Protein AF-A0A6C0J5R0-F1 (afdb_monomer_lite)

Radius of gyration: 20.63 Å; chains: 1; bounding box: 54×27×55 Å

Foldseek 3Di:
DDDDDDDDDDDDDPPPPDPPPDDPQQPDPVLLQVLLVVLLVLLLVVQVVPVVNVVVNVVLVDPCVSVLSSVLVVVVCVVVVHGSVCVVVVSVVSSVSSVVVVVVD

Secondary structure (DSSP, 8-state):
----------SSS-----------GGG-HHHHHHHHHHHHHHHHHHHHH-GGGHHHHHHHHSTTHHHHHHHHHHHHHHHHT--GGGGGGGHHHHHHHHHHHHTT-

Sequence (105 aa):
MIKIGKIRNPPGHYFVRKVIKYQNINKDKNLRRITTELFLDEYLFYLKKNKKYTKHYKKIKGNDGYDIIYRLLRLYVKRYKKNWYDLENEIQSVIFFFNNYLKKI

Organism: NCBI:txid1070528

pLDDT: mean 81.67, std 18.38, range [33.56, 96.88]

Structure (mmCIF, N/CA/C/O backbone):
data_AF-A0A6C0J5R0-F1
#
_entry.id   AF-A0A6C0J5R0-F1
#
loop_
_atom_site.group_PDB
_atom_site.id
_atom_site.type_symbol
_atom_site.label_atom_id
_atom_site.label_alt_id
_atom_site.label_comp_id
_atom_site.label_asym_id
_atom_site.label_entity_id
_atom_site.label_seq_id
_atom_site.pdbx_PDB_ins_code
_atom_site.Cartn_x
_atom_site.Cartn_y
_atom_site.Cartn_z
_atom_site.occupancy
_atom_site.B_iso_or_equiv
_atom_site.auth_seq_id
_atom_site.auth_comp_id
_atom_site.auth_asym_id
_atom_site.auth_atom_id
_atom_site.pdbx_PDB_model_num
ATOM 1 N N . MET A 1 1 ? 26.807 -11.778 -5.348 1.00 35.41 1 MET A N 1
ATOM 2 C CA . MET A 1 1 ? 28.164 -12.161 -5.804 1.00 35.41 1 MET A CA 1
ATOM 3 C C . MET A 1 1 ? 28.100 -12.513 -7.284 1.00 35.41 1 MET A C 1
ATOM 5 O O . MET A 1 1 ? 27.285 -13.345 -7.658 1.00 35.41 1 MET A O 1
ATOM 9 N N . ILE A 1 2 ? 28.874 -11.821 -8.121 1.00 38.47 2 ILE A N 1
ATOM 10 C CA . ILE A 1 2 ? 28.882 -11.941 -9.590 1.00 38.47 2 ILE A CA 1
ATOM 11 C C . ILE A 1 2 ? 29.933 -12.989 -9.992 1.00 38.47 2 ILE A C 1
ATOM 13 O O . ILE A 1 2 ? 31.029 -12.972 -9.439 1.00 38.47 2 ILE A O 1
ATOM 17 N N . LYS A 1 3 ? 29.649 -13.855 -10.975 1.00 33.56 3 LYS A N 1
ATOM 18 C CA . LYS A 1 3 ? 30.686 -14.633 -11.679 1.00 33.56 3 LYS A CA 1
ATOM 19 C C . LYS A 1 3 ? 30.810 -14.137 -13.119 1.00 33.56 3 LYS A C 1
ATOM 21 O O . LYS A 1 3 ? 29.855 -14.196 -13.885 1.00 33.56 3 LYS A O 1
ATOM 26 N N . ILE A 1 4 ? 31.996 -13.626 -13.451 1.00 42.62 4 ILE A N 1
ATOM 27 C CA . ILE A 1 4 ? 32.376 -13.101 -14.766 1.00 42.62 4 ILE A CA 1
ATOM 28 C C . ILE A 1 4 ? 33.190 -14.189 -15.475 1.00 42.62 4 ILE A C 1
ATOM 30 O O . ILE A 1 4 ? 34.291 -14.513 -15.037 1.00 42.62 4 ILE A O 1
ATOM 34 N N . GLY A 1 5 ? 32.659 -14.759 -16.556 1.00 39.16 5 GLY A N 1
ATOM 35 C CA . GLY A 1 5 ? 33.413 -15.642 -17.449 1.00 39.16 5 GLY A CA 1
ATOM 36 C C . GLY A 1 5 ? 34.049 -14.840 -18.585 1.00 39.16 5 GLY A C 1
ATOM 37 O O . GLY A 1 5 ? 33.347 -14.114 -19.285 1.00 39.16 5 GLY A O 1
ATOM 38 N N . LYS A 1 6 ? 35.370 -14.953 -18.770 1.00 47.28 6 LYS A N 1
ATOM 39 C CA . LYS A 1 6 ? 36.082 -14.452 -19.960 1.00 47.28 6 LYS A CA 1
ATOM 40 C C . LYS A 1 6 ? 36.046 -15.516 -21.057 1.00 47.28 6 LYS A C 1
ATOM 42 O O . LYS A 1 6 ? 36.423 -16.650 -20.786 1.00 47.28 6 LYS A O 1
ATOM 47 N N . ILE A 1 7 ? 35.706 -15.142 -22.292 1.00 51.47 7 ILE A N 1
ATOM 48 C CA . ILE A 1 7 ? 35.953 -15.963 -23.492 1.00 51.47 7 ILE A CA 1
ATOM 49 C C . ILE A 1 7 ? 36.522 -15.054 -24.599 1.00 51.47 7 ILE A C 1
ATOM 51 O O . ILE A 1 7 ? 36.048 -13.934 -24.785 1.00 51.47 7 ILE A O 1
ATOM 55 N N . ARG A 1 8 ? 37.592 -15.517 -25.266 1.00 45.12 8 ARG A N 1
ATOM 56 C CA . ARG A 1 8 ? 38.307 -14.855 -26.379 1.00 45.12 8 ARG A CA 1
ATOM 57 C C . ARG A 1 8 ? 37.630 -15.150 -27.741 1.00 45.12 8 ARG A C 1
ATOM 59 O O . ARG A 1 8 ? 37.030 -16.203 -27.905 1.00 45.12 8 ARG A O 1
ATOM 66 N N . ASN A 1 9 ? 37.745 -14.197 -28.678 1.00 52.09 9 ASN A N 1
ATOM 67 C CA . ASN A 1 9 ? 36.958 -13.994 -29.921 1.00 52.09 9 ASN A CA 1
ATOM 68 C C . ASN A 1 9 ? 37.408 -14.791 -31.173 1.00 52.09 9 ASN A C 1
ATOM 70 O O . ASN A 1 9 ? 38.561 -15.212 -31.229 1.00 52.09 9 ASN A O 1
ATOM 74 N N . PRO A 1 10 ? 36.610 -14.736 -32.266 1.00 43.28 10 PRO A N 1
ATOM 75 C CA . PRO A 1 10 ? 37.098 -14.526 -33.637 1.00 43.28 10 PRO A CA 1
ATOM 76 C C . PRO A 1 10 ? 36.560 -13.214 -34.282 1.00 43.28 10 PRO A C 1
ATOM 78 O O . PRO A 1 10 ? 35.538 -12.683 -33.833 1.00 43.28 10 PRO A O 1
ATOM 81 N N . PRO A 1 11 ? 37.233 -12.647 -35.310 1.00 54.59 11 PRO A N 1
ATOM 82 C CA . PRO A 1 11 ? 36.879 -11.362 -35.921 1.00 54.59 11 PRO A CA 1
ATOM 83 C C . PRO A 1 11 ? 35.902 -11.540 -37.098 1.00 54.59 11 PRO A C 1
ATOM 85 O O . PRO A 1 11 ? 36.102 -12.412 -37.935 1.00 54.59 11 PRO A O 1
ATOM 88 N N . GLY A 1 12 ? 34.863 -10.700 -37.184 1.00 48.41 12 GLY A N 1
ATOM 89 C CA . GLY A 1 12 ? 34.025 -10.598 -38.395 1.00 48.41 12 GLY A CA 1
ATOM 90 C C . GLY A 1 12 ? 32.507 -10.627 -38.202 1.00 48.41 12 GLY A C 1
ATOM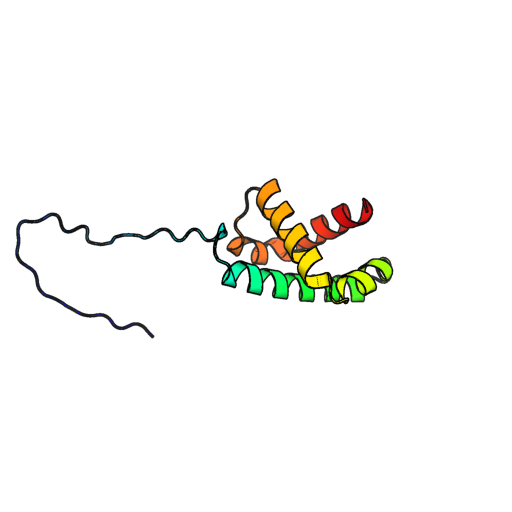 91 O O . GLY A 1 12 ? 31.782 -10.391 -39.159 1.00 48.41 12 GLY A O 1
ATOM 92 N N . HIS A 1 13 ? 31.995 -10.844 -36.990 1.00 51.34 13 HIS A N 1
ATOM 93 C CA . HIS A 1 13 ? 30.556 -10.782 -36.724 1.00 51.34 13 HIS A CA 1
ATOM 94 C C . HIS A 1 13 ? 30.233 -9.604 -35.804 1.00 51.34 13 HIS A C 1
ATOM 96 O O . HIS A 1 13 ? 30.878 -9.415 -34.770 1.00 51.34 13 HIS A O 1
ATOM 102 N N . TYR A 1 14 ? 29.215 -8.812 -36.152 1.00 51.22 14 TYR A N 1
ATOM 103 C CA . TYR A 1 14 ? 28.578 -7.896 -35.208 1.00 51.22 14 TYR A CA 1
ATOM 104 C C . TYR A 1 14 ? 27.924 -8.739 -34.107 1.00 51.22 14 TYR A C 1
ATOM 106 O O . TYR A 1 14 ? 26.761 -9.124 -34.192 1.00 51.22 14 TYR A O 1
ATOM 114 N N . PHE A 1 15 ? 28.687 -9.081 -33.071 1.00 52.31 15 PHE A N 1
ATOM 115 C CA . PHE A 1 15 ? 28.134 -9.687 -31.872 1.00 52.31 15 PHE A CA 1
ATOM 116 C C . PHE A 1 15 ? 27.254 -8.636 -31.201 1.00 52.31 15 PHE A C 1
ATOM 118 O O . PHE A 1 15 ? 27.737 -7.553 -30.856 1.00 52.31 15 PHE A O 1
ATOM 125 N N . VAL A 1 16 ? 25.974 -8.944 -30.986 1.00 52.59 16 VAL A N 1
ATOM 126 C CA . VAL A 1 16 ? 25.125 -8.180 -30.065 1.00 52.59 16 VAL A CA 1
ATOM 127 C C . VAL A 1 16 ? 25.785 -8.283 -28.686 1.00 52.59 16 VAL A C 1
ATOM 129 O O . VAL A 1 16 ? 25.566 -9.234 -27.943 1.00 52.59 16 VAL A O 1
ATOM 132 N N . ARG A 1 17 ? 26.669 -7.330 -28.362 1.00 56.78 17 ARG A N 1
ATOM 133 C CA . ARG A 1 17 ? 27.551 -7.375 -27.180 1.00 56.78 17 ARG A CA 1
ATOM 134 C C . ARG A 1 17 ? 26.792 -7.327 -25.854 1.00 56.78 17 ARG A C 1
ATOM 136 O O . ARG A 1 17 ? 27.382 -7.588 -24.809 1.00 56.78 17 ARG A O 1
ATOM 143 N N . LYS A 1 18 ? 25.500 -6.990 -25.871 1.00 53.25 18 LYS A N 1
ATOM 144 C CA . LYS A 1 18 ? 24.642 -6.983 -24.688 1.00 53.25 18 LYS A CA 1
ATOM 145 C C . LYS A 1 18 ? 23.179 -6.996 -25.116 1.00 53.25 18 LYS A C 1
ATOM 147 O O . LYS A 1 18 ? 22.672 -5.999 -25.620 1.00 53.25 18 LYS A O 1
ATOM 152 N N . VAL A 1 19 ? 22.481 -8.101 -24.878 1.00 49.94 19 VAL A N 1
ATOM 153 C CA . VAL A 1 19 ? 21.016 -8.078 -24.862 1.00 49.94 19 VAL A CA 1
ATOM 154 C C . VAL A 1 19 ? 20.616 -7.414 -23.548 1.00 49.94 19 VAL A C 1
ATOM 156 O O . VAL A 1 19 ? 20.639 -8.039 -22.489 1.00 49.94 19 VAL A O 1
ATOM 159 N N . ILE A 1 20 ? 20.310 -6.117 -23.591 1.00 55.06 20 ILE A N 1
ATOM 160 C CA . ILE A 1 20 ? 19.694 -5.429 -22.455 1.00 55.06 20 ILE A CA 1
ATOM 161 C C . ILE A 1 20 ? 18.249 -5.919 -22.401 1.00 55.06 20 ILE A C 1
ATOM 163 O O . ILE A 1 20 ? 17.375 -5.431 -23.113 1.00 55.06 20 ILE A O 1
ATOM 167 N N . LYS A 1 21 ? 17.995 -6.948 -21.592 1.00 52.31 21 LYS A N 1
ATOM 168 C CA . LYS A 1 21 ? 16.630 -7.390 -21.327 1.00 52.31 21 LYS A CA 1
ATOM 169 C C . LYS A 1 21 ? 16.009 -6.397 -20.352 1.00 52.31 21 LYS A C 1
ATOM 171 O O . LYS A 1 21 ? 16.275 -6.448 -19.155 1.00 52.31 21 LYS A O 1
ATOM 176 N N . TYR A 1 22 ? 15.201 -5.479 -20.871 1.00 58.50 22 TYR A N 1
ATOM 177 C CA . TYR A 1 22 ? 14.398 -4.590 -20.041 1.00 58.50 22 TYR A CA 1
ATOM 178 C C . TYR A 1 22 ? 13.398 -5.437 -19.246 1.00 58.50 22 TYR A C 1
ATOM 180 O O . TYR A 1 22 ? 12.474 -6.032 -19.808 1.00 58.50 22 TYR A O 1
ATOM 188 N N . GLN A 1 23 ? 13.603 -5.543 -17.934 1.00 65.50 23 GLN A N 1
ATOM 189 C CA . GLN A 1 23 ? 12.638 -6.185 -17.052 1.00 65.50 23 GLN A CA 1
ATOM 190 C C . GLN A 1 23 ? 11.438 -5.255 -16.909 1.00 65.50 23 GLN A C 1
ATOM 192 O O . GLN A 1 23 ? 11.577 -4.079 -16.582 1.00 65.50 23 GLN A O 1
ATOM 197 N N . ASN A 1 24 ? 10.238 -5.777 -17.154 1.00 78.88 24 ASN A N 1
ATOM 198 C CA . ASN A 1 24 ? 9.024 -5.030 -16.870 1.00 78.88 24 ASN A CA 1
ATOM 199 C C . ASN A 1 24 ? 8.819 -5.000 -15.348 1.00 78.88 24 ASN A C 1
ATOM 201 O O . ASN A 1 24 ? 8.159 -5.877 -14.793 1.00 78.88 24 ASN A O 1
ATOM 205 N N . ILE A 1 25 ? 9.403 -3.989 -14.699 1.00 79.44 25 ILE A N 1
ATOM 206 C CA . ILE A 1 25 ? 9.361 -3.746 -13.248 1.00 79.44 25 ILE A CA 1
ATOM 207 C C . ILE A 1 25 ? 7.916 -3.780 -12.740 1.00 79.44 25 ILE A C 1
ATOM 209 O O . ILE A 1 25 ? 7.614 -4.367 -11.705 1.00 79.44 25 ILE A O 1
ATOM 213 N N . ASN A 1 26 ? 6.981 -3.252 -13.531 1.00 80.69 26 ASN A N 1
ATOM 214 C CA . ASN A 1 26 ? 5.576 -3.227 -13.156 1.00 80.69 26 ASN A CA 1
ATOM 215 C C . ASN A 1 26 ? 4.926 -4.603 -13.115 1.00 80.69 26 ASN A C 1
ATOM 217 O O . ASN A 1 26 ? 3.878 -4.709 -12.488 1.00 80.69 26 ASN A O 1
ATOM 221 N N . LYS A 1 27 ? 5.484 -5.638 -13.755 1.00 85.50 27 LYS A N 1
ATOM 222 C CA . LYS A 1 27 ? 4.978 -7.023 -13.729 1.00 85.50 27 LYS A CA 1
ATOM 223 C C . LYS A 1 27 ? 5.666 -7.909 -12.686 1.00 85.50 27 LYS A C 1
ATOM 225 O O . LYS A 1 27 ? 5.252 -9.057 -12.531 1.00 85.50 27 LYS A O 1
ATOM 230 N N . ASP A 1 28 ? 6.661 -7.398 -11.968 1.00 88.94 28 ASP A N 1
ATOM 231 C CA . ASP A 1 28 ? 7.396 -8.168 -10.970 1.00 88.94 28 ASP A CA 1
ATOM 232 C C . ASP A 1 28 ? 6.527 -8.454 -9.732 1.00 88.94 28 ASP A C 1
ATOM 234 O O . ASP A 1 28 ? 6.085 -7.544 -9.029 1.00 88.94 28 ASP A O 1
ATOM 238 N N . LYS A 1 29 ? 6.242 -9.737 -9.479 1.00 91.12 29 LYS A N 1
ATOM 239 C CA . LYS A 1 29 ? 5.407 -10.170 -8.348 1.00 91.12 29 LYS A CA 1
ATOM 240 C C . LYS A 1 29 ? 6.104 -9.975 -7.001 1.00 91.12 29 LYS A C 1
ATOM 242 O O . LYS A 1 29 ? 5.430 -9.633 -6.034 1.00 91.12 29 LYS A O 1
ATOM 247 N N . ASN A 1 30 ? 7.419 -10.173 -6.941 1.00 92.38 30 ASN A N 1
ATOM 248 C CA . ASN A 1 30 ? 8.180 -10.058 -5.701 1.00 92.38 30 ASN A CA 1
ATOM 249 C C . ASN A 1 30 ? 8.296 -8.598 -5.284 1.00 92.38 30 ASN A C 1
ATOM 251 O O . ASN A 1 30 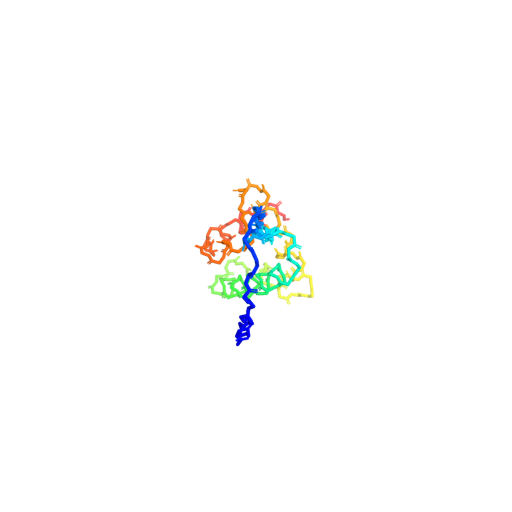? 8.024 -8.284 -4.129 1.00 92.38 30 ASN A O 1
ATOM 255 N N . LEU A 1 31 ? 8.599 -7.711 -6.237 1.00 91.00 31 LEU A N 1
ATOM 256 C CA . LEU A 1 31 ? 8.620 -6.272 -5.985 1.00 91.00 31 LEU A CA 1
ATOM 257 C C . LEU A 1 31 ? 7.267 -5.798 -5.457 1.00 91.00 31 LEU A C 1
ATOM 259 O O . LEU A 1 31 ? 7.196 -5.196 -4.396 1.00 91.00 31 LEU A O 1
ATOM 263 N N . ARG A 1 32 ? 6.177 -6.145 -6.152 1.00 94.00 32 ARG A N 1
ATOM 264 C CA . ARG A 1 32 ? 4.820 -5.799 -5.710 1.00 94.00 32 ARG A CA 1
ATOM 265 C C . ARG A 1 32 ? 4.536 -6.277 -4.292 1.00 94.00 32 ARG A C 1
ATOM 267 O O . ARG A 1 32 ? 3.925 -5.534 -3.530 1.00 94.00 32 ARG A O 1
ATOM 274 N N . ARG A 1 33 ? 4.959 -7.498 -3.949 1.00 95.00 33 ARG A N 1
ATOM 275 C CA . ARG A 1 33 ? 4.757 -8.058 -2.612 1.00 95.00 33 ARG A CA 1
ATOM 276 C C . ARG A 1 33 ? 5.491 -7.238 -1.555 1.00 95.00 33 ARG A C 1
ATOM 278 O O . ARG A 1 33 ? 4.837 -6.752 -0.642 1.00 95.00 33 ARG A O 1
ATOM 285 N N . ILE A 1 34 ? 6.793 -7.030 -1.743 1.00 94.94 34 ILE A N 1
ATOM 286 C CA . ILE A 1 34 ? 7.664 -6.291 -0.816 1.00 94.94 34 ILE A CA 1
ATOM 287 C C . ILE A 1 34 ? 7.177 -4.851 -0.647 1.00 94.94 34 ILE A C 1
ATOM 289 O O . ILE A 1 34 ? 7.007 -4.377 0.470 1.00 94.94 34 ILE A O 1
ATOM 293 N N . THR A 1 35 ? 6.876 -4.163 -1.751 1.00 94.88 35 THR A N 1
ATOM 294 C CA . THR A 1 35 ? 6.343 -2.799 -1.700 1.00 94.88 35 THR A CA 1
ATOM 295 C C . THR A 1 35 ? 5.000 -2.757 -0.970 1.00 94.88 35 THR A C 1
ATOM 297 O O . THR A 1 35 ? 4.749 -1.839 -0.201 1.00 94.88 35 THR A O 1
ATOM 300 N N . THR A 1 36 ? 4.131 -3.754 -1.158 1.00 96.81 36 THR A N 1
ATOM 301 C CA . THR A 1 36 ? 2.849 -3.805 -0.435 1.00 96.81 36 THR A CA 1
ATOM 302 C C . THR A 1 36 ? 3.049 -3.993 1.067 1.00 96.81 36 THR A C 1
ATOM 304 O O . THR A 1 36 ? 2.375 -3.317 1.837 1.00 96.81 36 THR A O 1
ATOM 307 N N . GLU A 1 37 ? 3.975 -4.862 1.480 1.00 96.50 37 GLU A N 1
ATOM 308 C CA . GLU A 1 37 ? 4.327 -5.074 2.894 1.00 96.50 37 GLU A CA 1
ATOM 309 C C . GLU A 1 37 ? 4.844 -3.774 3.526 1.00 96.50 37 GLU A C 1
ATOM 311 O O . GLU A 1 37 ? 4.286 -3.320 4.524 1.00 96.50 37 GLU A O 1
ATOM 316 N N . LEU A 1 38 ? 5.796 -3.102 2.869 1.00 96.06 38 LEU A N 1
ATOM 317 C CA . LEU A 1 38 ? 6.317 -1.801 3.302 1.00 96.06 38 LEU A CA 1
ATOM 318 C C . LEU A 1 38 ? 5.191 -0.780 3.525 1.00 96.06 38 LEU A C 1
ATOM 320 O O . LEU A 1 38 ? 5.099 -0.146 4.573 1.00 96.06 38 LEU A O 1
ATOM 324 N N . PHE A 1 39 ? 4.307 -0.625 2.539 1.00 96.88 39 PHE A N 1
ATOM 325 C CA . PHE A 1 39 ? 3.223 0.352 2.615 1.00 96.88 39 PHE A CA 1
ATOM 326 C C . PHE A 1 39 ? 2.135 -0.015 3.621 1.00 96.88 39 PHE A C 1
ATOM 328 O O . PHE A 1 39 ? 1.484 0.883 4.155 1.00 96.88 39 PHE A O 1
ATOM 335 N N . LEU A 1 40 ? 1.917 -1.305 3.878 1.00 96.69 40 LEU A N 1
ATOM 336 C CA . LEU A 1 40 ? 1.012 -1.752 4.928 1.00 96.69 40 LEU A CA 1
ATOM 337 C C . LEU A 1 40 ? 1.542 -1.320 6.298 1.00 96.69 40 LEU A C 1
ATOM 339 O O . LEU A 1 40 ? 0.793 -0.714 7.067 1.00 96.69 40 LEU A O 1
ATOM 343 N N . ASP A 1 41 ? 2.827 -1.550 6.562 1.00 96.00 41 ASP A N 1
ATOM 344 C CA . ASP A 1 41 ? 3.473 -1.188 7.825 1.00 96.00 41 ASP A CA 1
ATOM 345 C C . ASP A 1 41 ? 3.518 0.332 8.028 1.00 96.00 41 ASP A C 1
ATOM 347 O O . ASP A 1 41 ? 3.060 0.838 9.060 1.00 96.00 41 ASP A O 1
ATOM 351 N N . GLU A 1 42 ? 3.967 1.078 7.015 1.00 95.62 42 GLU A N 1
ATOM 352 C CA . GLU A 1 42 ? 4.000 2.545 7.034 1.00 95.62 42 GLU A CA 1
ATOM 353 C C . GLU A 1 42 ? 2.606 3.140 7.261 1.00 95.62 42 GLU A C 1
ATOM 355 O O . GLU A 1 42 ? 2.410 4.055 8.074 1.00 95.62 42 GLU A O 1
ATOM 360 N N . TYR A 1 43 ? 1.590 2.596 6.585 1.00 95.19 43 TYR A N 1
ATOM 361 C CA . TYR A 1 43 ? 0.235 3.100 6.737 1.00 95.19 43 TYR A CA 1
ATOM 362 C C . TYR A 1 43 ? -0.359 2.750 8.103 1.00 95.19 43 TYR A C 1
ATOM 364 O O . TYR A 1 43 ? -0.991 3.603 8.729 1.00 95.19 43 TYR A O 1
ATOM 372 N N . LEU A 1 44 ? -0.120 1.547 8.630 1.00 94.75 44 LEU A N 1
ATOM 373 C CA . LEU A 1 44 ? -0.530 1.181 9.988 1.00 94.75 44 LEU A CA 1
ATOM 374 C C . LEU A 1 44 ? 0.131 2.074 11.041 1.00 94.75 44 LEU A C 1
ATOM 376 O O . LEU A 1 44 ? -0.540 2.502 11.987 1.00 94.75 44 LEU A O 1
ATOM 380 N N . PHE A 1 45 ? 1.411 2.402 10.869 1.00 94.19 45 PHE A N 1
ATOM 381 C CA . PHE A 1 45 ? 2.124 3.334 11.734 1.00 94.19 45 PHE A CA 1
ATOM 382 C C . PHE A 1 45 ? 1.515 4.741 11.682 1.00 94.19 45 PHE A C 1
ATOM 384 O O . PHE A 1 45 ? 1.202 5.325 12.728 1.00 94.19 45 PHE A O 1
ATOM 391 N N . TYR A 1 46 ? 1.260 5.257 10.477 1.00 93.62 46 TYR A N 1
ATOM 392 C CA . TYR A 1 46 ? 0.586 6.539 10.273 1.00 93.62 46 TYR A CA 1
ATOM 393 C C . TYR A 1 46 ? -0.798 6.576 10.939 1.00 93.62 46 TYR A C 1
ATOM 395 O O . TYR A 1 46 ? -1.139 7.533 11.641 1.00 93.62 46 TYR A O 1
ATOM 403 N N . LEU A 1 47 ? -1.600 5.526 10.752 1.00 92.50 47 LEU A N 1
ATOM 404 C CA . LEU A 1 47 ? -2.942 5.411 11.318 1.00 92.50 47 LEU A CA 1
ATOM 405 C C . LEU A 1 47 ? -2.914 5.322 12.848 1.00 92.50 47 LEU A C 1
ATOM 407 O O . LEU A 1 47 ? -3.743 5.945 13.509 1.00 92.50 47 LEU A O 1
ATOM 411 N N . LYS A 1 48 ? -1.945 4.602 13.426 1.00 91.25 48 LYS A N 1
ATOM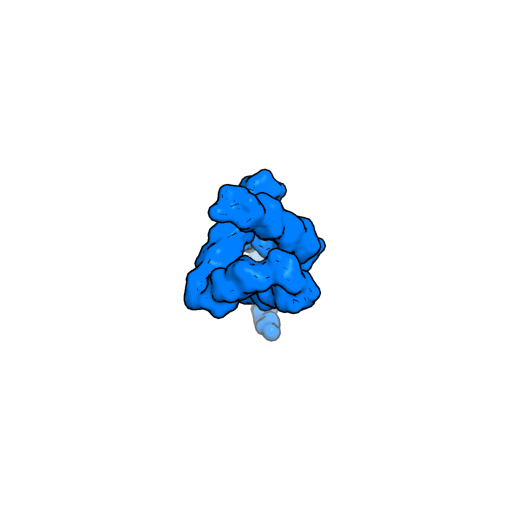 412 C CA . LYS A 1 48 ? -1.774 4.489 14.883 1.00 91.25 48 LYS A CA 1
ATOM 413 C C . LYS A 1 48 ? -1.459 5.840 15.529 1.00 91.25 48 LYS A C 1
ATOM 415 O O . LYS A 1 48 ? -1.978 6.130 16.605 1.00 91.25 48 LYS A O 1
ATOM 420 N N . LYS A 1 49 ? -0.646 6.679 14.875 1.00 91.88 49 LYS A N 1
ATOM 421 C CA . LYS A 1 49 ? -0.344 8.042 15.350 1.00 91.88 49 LYS A CA 1
ATOM 422 C C . LYS A 1 49 ? -1.550 8.982 15.257 1.00 91.88 49 LYS A C 1
ATOM 424 O O . LYS A 1 49 ? -1.705 9.871 16.089 1.00 91.88 49 LYS A O 1
ATOM 429 N N . ASN A 1 50 ? -2.428 8.771 14.280 1.00 87.88 50 ASN A N 1
ATOM 430 C CA . ASN A 1 50 ? -3.564 9.645 14.010 1.00 87.88 50 ASN A CA 1
ATOM 431 C C . ASN A 1 50 ? -4.882 9.059 14.538 1.00 87.88 50 ASN A C 1
ATOM 433 O O . ASN A 1 50 ? -5.614 8.386 13.811 1.00 87.88 50 ASN A O 1
ATOM 437 N N . LYS A 1 51 ? -5.255 9.406 15.781 1.00 80.50 51 LYS A N 1
ATOM 438 C CA . LYS A 1 51 ? -6.488 8.924 16.451 1.00 80.50 51 LYS A CA 1
ATOM 439 C C . LYS A 1 51 ? -7.785 9.136 15.644 1.00 80.50 51 LYS A C 1
ATOM 441 O O . LYS A 1 51 ? -8.747 8.395 15.831 1.00 80.50 51 LYS A O 1
ATOM 446 N N . LYS A 1 52 ? -7.805 10.090 14.705 1.00 85.00 52 LYS A N 1
ATOM 447 C CA . LYS A 1 52 ? -8.925 10.328 13.774 1.00 85.00 52 LYS A CA 1
ATOM 448 C C . LYS A 1 52 ? -9.244 9.123 12.876 1.00 85.00 52 LYS A C 1
ATOM 450 O O . LYS A 1 52 ? -10.374 8.994 12.419 1.00 85.00 52 LYS A O 1
ATOM 455 N N . TYR A 1 53 ? -8.282 8.233 12.627 1.00 84.88 53 TYR A N 1
ATOM 456 C CA . TYR A 1 53 ? -8.432 7.119 11.687 1.00 84.88 53 TYR A CA 1
ATOM 457 C C . TYR A 1 53 ? -8.477 5.736 12.357 1.00 84.88 53 TYR A C 1
ATOM 459 O O . TYR A 1 53 ? -8.186 4.723 11.724 1.00 84.88 53 TYR A O 1
ATOM 467 N N . THR A 1 54 ? -8.891 5.659 13.623 1.00 83.44 54 THR A N 1
ATOM 468 C CA . THR A 1 54 ? -9.014 4.398 14.384 1.00 83.44 54 THR A CA 1
ATOM 469 C C . THR A 1 54 ? -9.889 3.344 13.696 1.00 83.44 54 THR A C 1
ATOM 471 O O . THR A 1 54 ? -9.552 2.160 13.718 1.00 83.44 54 THR A O 1
ATOM 474 N N . LYS A 1 55 ? -10.980 3.752 13.031 1.00 84.75 55 LYS A N 1
ATOM 475 C CA . LYS A 1 55 ? -11.827 2.843 12.235 1.00 84.75 55 LYS A CA 1
ATOM 476 C C . LYS A 1 55 ? -11.056 2.231 11.058 1.00 84.75 55 LYS A C 1
ATOM 478 O O . LYS A 1 55 ? -11.130 1.024 10.845 1.00 84.75 55 LYS A O 1
ATOM 483 N N . HIS A 1 56 ? -10.279 3.039 10.333 1.00 87.12 56 HIS A 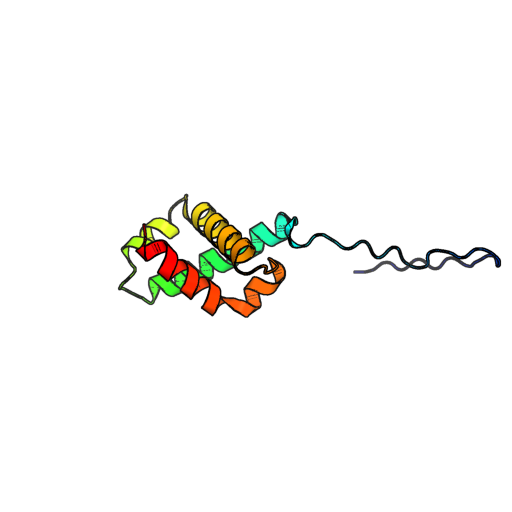N 1
ATOM 484 C CA . HIS A 1 56 ? -9.436 2.552 9.237 1.00 87.12 56 HIS A CA 1
ATOM 485 C C . HIS A 1 56 ? -8.312 1.658 9.754 1.00 87.12 56 HIS A C 1
ATOM 487 O O . HIS A 1 56 ? -8.066 0.617 9.161 1.00 87.12 56 HIS A O 1
ATOM 493 N N . TYR A 1 57 ? -7.697 1.996 10.891 1.00 89.56 57 TYR A N 1
ATOM 494 C CA . TYR A 1 57 ? -6.666 1.163 11.515 1.00 89.56 57 TYR A CA 1
ATOM 495 C C . TYR A 1 57 ? -7.156 -0.263 11.768 1.00 89.56 57 TYR A C 1
ATOM 497 O O . TYR A 1 57 ? -6.492 -1.212 11.368 1.00 89.56 57 TYR A O 1
ATOM 505 N N . LYS A 1 58 ? -8.342 -0.430 12.369 1.00 88.00 58 LYS A N 1
ATOM 506 C CA . LYS A 1 58 ? -8.913 -1.765 12.616 1.00 88.00 58 LYS A CA 1
ATOM 507 C C . LYS A 1 58 ? -9.130 -2.547 11.318 1.00 88.00 58 LYS A C 1
ATOM 509 O O . LYS A 1 58 ? -8.814 -3.729 11.270 1.00 88.00 58 LYS A O 1
ATOM 514 N N . LYS A 1 59 ? -9.628 -1.879 10.272 1.00 89.19 59 LYS A N 1
ATOM 515 C CA . LYS A 1 59 ? -9.868 -2.493 8.959 1.00 89.19 59 LYS A CA 1
ATOM 516 C C . LYS A 1 59 ? -8.565 -2.915 8.274 1.00 89.19 59 LYS A C 1
ATOM 518 O O . LYS A 1 59 ? -8.476 -4.033 7.789 1.00 89.19 59 LYS A O 1
ATOM 523 N N . ILE A 1 60 ? -7.559 -2.040 8.263 1.00 91.75 60 ILE A N 1
ATOM 524 C CA . ILE A 1 60 ? -6.260 -2.296 7.624 1.00 91.75 60 ILE A CA 1
ATOM 525 C C . ILE A 1 60 ? -5.408 -3.284 8.431 1.00 91.75 60 ILE A C 1
ATOM 527 O O . ILE A 1 60 ? -4.594 -3.987 7.857 1.00 91.75 60 ILE A O 1
ATOM 531 N N . LYS A 1 61 ? -5.587 -3.384 9.751 1.00 92.25 61 LYS A N 1
ATOM 532 C CA . LYS A 1 61 ? -4.879 -4.376 10.574 1.00 92.25 61 LYS A CA 1
ATOM 533 C C . LYS A 1 61 ? -5.435 -5.800 10.406 1.00 92.25 61 LYS A C 1
ATOM 535 O O . LYS A 1 61 ? -4.759 -6.756 10.769 1.00 92.25 61 LYS A O 1
ATOM 540 N N . GLY A 1 62 ? -6.672 -5.944 9.930 1.00 90.38 62 GLY A N 1
ATOM 541 C CA . GLY A 1 62 ? -7.303 -7.248 9.725 1.00 90.38 62 GLY A CA 1
ATOM 542 C C . GLY A 1 62 ? -6.684 -8.047 8.574 1.00 90.38 62 GLY A C 1
ATOM 543 O O . GLY A 1 62 ? -5.823 -7.552 7.849 1.00 90.38 62 GLY A O 1
ATOM 544 N N . ASN A 1 63 ? -7.180 -9.270 8.373 1.00 87.75 63 ASN A N 1
ATOM 545 C CA . ASN A 1 63 ? -6.680 -10.196 7.346 1.00 87.75 63 ASN A CA 1
ATOM 546 C C . ASN A 1 63 ? -6.749 -9.616 5.920 1.00 87.75 63 ASN A C 1
ATOM 548 O O . ASN A 1 63 ? -5.893 -9.917 5.094 1.00 87.75 63 ASN A O 1
ATOM 552 N N . ASP A 1 64 ? -7.706 -8.723 5.654 1.00 91.00 64 ASP A N 1
ATOM 553 C CA . ASP A 1 64 ? -7.890 -8.089 4.341 1.00 91.00 64 ASP A CA 1
ATOM 554 C C . ASP A 1 64 ? -6.982 -6.866 4.117 1.00 91.00 64 ASP A C 1
ATOM 556 O O . ASP A 1 64 ? -6.995 -6.256 3.045 1.00 91.00 64 ASP A O 1
ATOM 560 N N . GLY A 1 65 ? -6.213 -6.456 5.130 1.00 93.69 65 GLY A N 1
ATOM 561 C CA . GLY A 1 65 ? -5.397 -5.245 5.105 1.00 93.69 65 GLY A CA 1
ATOM 562 C C . GLY A 1 65 ? -4.420 -5.200 3.942 1.00 93.69 65 GLY A C 1
ATOM 563 O O . GLY A 1 65 ? -4.366 -4.215 3.201 1.00 93.69 65 GLY A O 1
ATOM 564 N N . TYR A 1 66 ? -3.705 -6.306 3.752 1.00 95.88 66 TYR A N 1
ATOM 565 C CA . TYR A 1 66 ? -2.773 -6.485 2.649 1.00 95.88 66 TYR A CA 1
ATOM 566 C C . TYR A 1 66 ? -3.454 -6.283 1.289 1.00 95.88 66 TYR A C 1
ATOM 568 O O . TYR A 1 66 ? -2.989 -5.492 0.468 1.00 95.88 66 TYR A O 1
ATOM 576 N N . ASP A 1 67 ? -4.599 -6.933 1.071 1.00 95.75 67 ASP A N 1
ATOM 577 C CA . ASP A 1 67 ? -5.340 -6.858 -0.190 1.00 95.75 67 ASP A CA 1
ATOM 578 C C . ASP A 1 67 ? -5.876 -5.453 -0.468 1.00 95.75 67 ASP A C 1
ATOM 580 O O . ASP A 1 67 ? -5.873 -4.991 -1.616 1.00 95.75 67 ASP A O 1
ATOM 584 N N . ILE A 1 68 ? -6.313 -4.743 0.575 1.00 94.69 68 ILE A N 1
ATOM 585 C CA . ILE A 1 68 ? -6.744 -3.348 0.466 1.00 94.69 68 ILE A CA 1
ATOM 586 C C . ILE A 1 68 ? -5.568 -2.473 0.023 1.00 94.69 68 ILE A C 1
ATOM 588 O O . ILE A 1 68 ? -5.698 -1.740 -0.961 1.00 94.69 68 ILE A O 1
ATOM 592 N N . ILE A 1 69 ? -4.421 -2.566 0.702 1.00 96.25 69 ILE A N 1
ATOM 593 C CA . ILE A 1 69 ? -3.228 -1.780 0.361 1.00 96.25 69 ILE A CA 1
ATOM 594 C C . ILE A 1 69 ? -2.748 -2.112 -1.052 1.00 96.25 69 ILE A C 1
ATOM 596 O O . ILE A 1 69 ? -2.531 -1.202 -1.853 1.00 96.25 69 ILE A O 1
ATOM 600 N N . TYR A 1 70 ? -2.688 -3.393 -1.413 1.00 96.38 70 TYR A N 1
ATOM 601 C CA . TYR A 1 70 ? -2.308 -3.831 -2.753 1.00 96.38 70 TYR A CA 1
ATOM 602 C C . TYR A 1 70 ? -3.191 -3.203 -3.842 1.00 96.38 70 TYR A C 1
ATOM 604 O O . TYR A 1 70 ? -2.696 -2.680 -4.849 1.00 96.38 70 TYR A O 1
ATOM 612 N N . ARG A 1 71 ? -4.517 -3.211 -3.643 1.00 95.62 71 ARG A N 1
ATOM 613 C CA . ARG A 1 71 ? -5.475 -2.594 -4.575 1.00 95.62 71 ARG A CA 1
ATOM 614 C C . ARG A 1 71 ? -5.268 -1.085 -4.678 1.00 95.62 71 ARG A C 1
ATOM 616 O O . ARG A 1 71 ? -5.274 -0.557 -5.791 1.00 95.62 71 ARG A O 1
ATOM 623 N N . LEU A 1 72 ? -5.050 -0.399 -3.556 1.00 95.62 72 LEU A N 1
ATOM 624 C CA . LEU A 1 72 ? -4.804 1.045 -3.534 1.00 95.62 72 LEU A CA 1
ATOM 625 C C . LEU A 1 72 ? -3.501 1.417 -4.250 1.00 95.62 72 LEU A C 1
ATOM 627 O O . LEU A 1 72 ? -3.505 2.334 -5.072 1.00 95.62 72 LEU A O 1
ATOM 631 N N . LEU A 1 73 ? -2.414 0.678 -4.016 1.00 96.25 73 LEU A N 1
ATOM 632 C CA . LEU A 1 73 ? -1.143 0.870 -4.720 1.00 96.25 73 LEU A CA 1
ATOM 633 C C . LEU A 1 73 ? -1.305 0.659 -6.224 1.00 96.25 73 LEU A C 1
ATOM 635 O O . LEU A 1 73 ? -0.859 1.481 -7.023 1.00 96.25 73 LEU A O 1
ATOM 639 N N . ARG A 1 74 ? -2.019 -0.395 -6.635 1.00 95.62 74 ARG A N 1
ATOM 640 C CA . ARG A 1 74 ? -2.295 -0.656 -8.053 1.00 95.62 74 ARG A CA 1
ATOM 641 C C . ARG A 1 74 ? -3.085 0.484 -8.704 1.00 95.62 74 ARG A C 1
ATOM 643 O O . ARG A 1 74 ? -2.809 0.836 -9.853 1.00 95.62 74 ARG A O 1
ATOM 650 N N . LEU A 1 75 ? -4.051 1.062 -7.987 1.00 95.12 75 LEU A N 1
ATOM 651 C CA . LEU A 1 75 ? -4.795 2.238 -8.444 1.00 95.12 75 LEU A CA 1
ATOM 652 C C . LEU A 1 75 ? -3.895 3.471 -8.555 1.00 95.12 75 LEU A C 1
ATOM 654 O O . LEU A 1 75 ? -3.967 4.163 -9.568 1.00 95.12 75 LEU A O 1
ATOM 658 N N . TYR A 1 76 ? -3.035 3.722 -7.564 1.00 95.38 76 TYR A N 1
ATOM 659 C CA . TYR A 1 76 ? -2.080 4.831 -7.576 1.00 95.38 76 TYR A CA 1
ATOM 660 C C . TYR A 1 76 ? -1.124 4.727 -8.772 1.00 95.38 76 TYR A C 1
ATOM 662 O O . TYR A 1 76 ? -1.077 5.627 -9.608 1.00 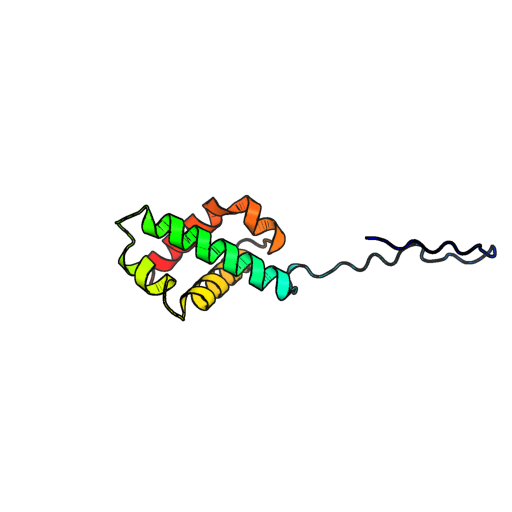95.38 76 TYR A O 1
ATOM 670 N N . VAL A 1 77 ? -0.456 3.579 -8.926 1.00 94.38 77 VAL A N 1
ATOM 671 C CA . VAL A 1 77 ? 0.444 3.259 -10.048 1.00 94.38 77 VAL A CA 1
ATOM 672 C C . VAL A 1 77 ? -0.233 3.518 -11.392 1.00 94.38 77 VAL A C 1
ATOM 674 O O . VAL A 1 77 ? 0.324 4.202 -12.249 1.00 94.38 77 VAL A O 1
ATOM 677 N N . LYS A 1 78 ? -1.466 3.022 -11.570 1.00 93.56 78 LYS A N 1
ATOM 678 C CA . LYS A 1 78 ? -2.225 3.211 -12.814 1.00 93.56 78 LYS A CA 1
ATOM 679 C C . LYS A 1 78 ? -2.598 4.678 -13.043 1.00 93.56 78 LYS A C 1
ATOM 681 O O . LYS A 1 78 ? -2.471 5.162 -14.164 1.00 93.56 78 LYS A O 1
ATOM 686 N N . ARG A 1 79 ? -3.074 5.374 -12.007 1.00 94.06 79 ARG A N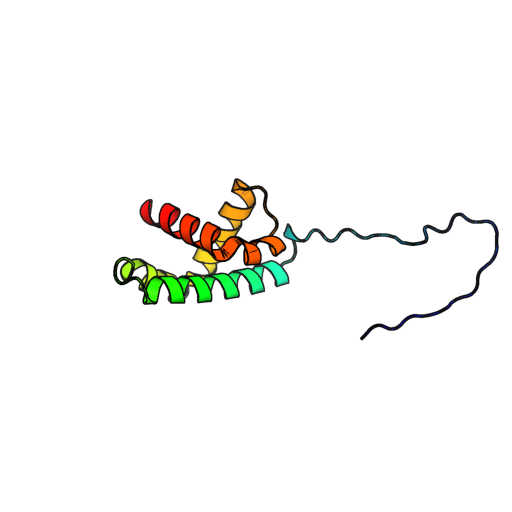 1
ATOM 687 C CA . ARG A 1 79 ? -3.566 6.756 -12.098 1.00 94.06 79 ARG A CA 1
ATOM 688 C C . ARG A 1 79 ? -2.446 7.747 -12.394 1.00 94.06 79 ARG A C 1
ATOM 690 O O . ARG A 1 79 ? -2.633 8.633 -13.220 1.00 94.06 79 ARG A O 1
ATOM 697 N N . TYR A 1 80 ? -1.305 7.585 -11.735 1.00 93.00 80 TYR A N 1
ATOM 698 C CA . TYR A 1 80 ? -0.173 8.507 -11.830 1.00 93.00 80 TYR A CA 1
ATOM 699 C C . TYR A 1 80 ? 0.914 8.033 -12.803 1.00 93.00 80 TYR A C 1
ATOM 701 O O . TYR A 1 80 ? 1.944 8.689 -12.923 1.00 93.00 80 TYR A O 1
ATOM 709 N N . LYS A 1 81 ? 0.686 6.916 -13.515 1.00 91.06 81 LYS A N 1
ATOM 710 C CA . LYS A 1 81 ? 1.633 6.307 -14.469 1.00 91.06 81 LYS A CA 1
ATOM 711 C C . LYS A 1 81 ? 3.030 6.098 -13.859 1.00 91.06 81 LYS A C 1
ATOM 713 O O . LYS A 1 81 ? 4.041 6.333 -14.514 1.00 91.06 81 LYS A O 1
ATOM 718 N N . LYS A 1 82 ? 3.072 5.679 -12.592 1.00 89.50 82 LYS A N 1
ATOM 719 C CA . LYS A 1 82 ? 4.307 5.436 -11.828 1.00 89.50 82 LYS A CA 1
ATOM 720 C C . LYS A 1 82 ? 4.753 3.988 -11.951 1.00 89.50 82 LYS A C 1
ATOM 722 O O . LYS A 1 82 ? 3.951 3.132 -12.318 1.00 89.50 82 LYS A O 1
ATOM 727 N N . ASN A 1 83 ? 6.007 3.707 -11.610 1.00 89.56 83 ASN A N 1
ATOM 728 C CA . ASN A 1 83 ? 6.469 2.333 -11.454 1.00 89.56 83 ASN A CA 1
ATOM 729 C C . ASN A 1 83 ? 6.428 1.906 -9.991 1.00 89.56 83 ASN A C 1
ATOM 731 O O . ASN A 1 83 ? 6.570 2.734 -9.099 1.00 89.56 83 ASN A O 1
ATOM 735 N N . TRP A 1 84 ? 6.277 0.602 -9.749 1.00 89.75 84 TRP A N 1
ATOM 736 C CA . TRP A 1 84 ? 6.260 0.047 -8.388 1.00 89.75 84 TRP A CA 1
ATOM 737 C C . TRP A 1 84 ? 7.545 0.326 -7.604 1.00 89.75 84 TRP A C 1
ATOM 739 O O . TRP A 1 84 ? 7.481 0.555 -6.403 1.00 89.75 84 TRP A O 1
ATOM 749 N N . TYR A 1 85 ? 8.686 0.348 -8.295 1.00 87.12 85 TYR A N 1
ATOM 750 C CA . TYR A 1 85 ? 9.988 0.649 -7.700 1.00 87.12 85 TYR A CA 1
ATOM 751 C C . TYR A 1 85 ? 10.065 2.082 -7.156 1.00 87.12 85 TYR A C 1
ATOM 753 O O . TYR A 1 85 ? 10.643 2.317 -6.104 1.00 87.12 85 TYR A O 1
ATOM 761 N N . ASP A 1 86 ? 9.424 3.033 -7.836 1.00 88.50 86 ASP A N 1
ATOM 762 C CA . ASP A 1 86 ? 9.525 4.454 -7.493 1.00 88.50 86 ASP A CA 1
ATOM 763 C C . ASP A 1 86 ? 8.632 4.841 -6.303 1.00 88.50 86 ASP A C 1
ATOM 765 O O . ASP A 1 86 ? 8.760 5.941 -5.768 1.00 88.50 86 ASP A O 1
ATOM 769 N N . LEU A 1 87 ? 7.724 3.953 -5.875 1.00 91.25 87 LEU A N 1
ATOM 770 C CA . LEU A 1 87 ? 6.739 4.256 -4.834 1.00 91.25 87 LEU A CA 1
ATOM 771 C C . LEU A 1 87 ? 7.384 4.533 -3.476 1.00 91.25 87 LEU A C 1
ATOM 773 O O . LEU A 1 87 ? 6.874 5.365 -2.733 1.00 91.25 87 LEU A O 1
ATOM 777 N N . GLU A 1 88 ? 8.504 3.882 -3.163 1.00 89.94 88 GLU A N 1
ATOM 778 C CA . GLU A 1 88 ? 9.234 4.079 -1.903 1.00 89.94 88 GLU A CA 1
ATOM 779 C C . GLU A 1 88 ? 9.702 5.534 -1.725 1.00 89.94 88 GLU A C 1
ATOM 781 O O . GLU A 1 88 ? 9.648 6.081 -0.628 1.00 89.94 88 GLU A O 1
ATOM 786 N N . ASN A 1 89 ? 10.035 6.221 -2.820 1.00 91.06 89 ASN A N 1
ATOM 787 C CA . ASN A 1 89 ? 10.410 7.637 -2.785 1.00 91.06 89 ASN A CA 1
ATOM 788 C C . ASN A 1 89 ? 9.200 8.580 -2.631 1.00 91.06 89 ASN A C 1
ATOM 790 O O . ASN A 1 89 ? 9.361 9.787 -2.470 1.00 91.06 89 ASN A O 1
ATOM 794 N N . GLU A 1 90 ? 7.975 8.050 -2.685 1.00 92.62 90 GLU A N 1
ATOM 795 C CA . GLU A 1 90 ? 6.723 8.810 -2.692 1.00 92.62 90 GLU A CA 1
ATOM 796 C C . GLU A 1 90 ? 5.789 8.426 -1.532 1.00 92.62 90 GLU A C 1
ATOM 798 O O . GLU A 1 90 ? 4.576 8.643 -1.614 1.00 92.62 90 GLU A O 1
ATOM 803 N N . ILE A 1 91 ? 6.330 7.884 -0.432 1.00 92.81 91 ILE A N 1
ATOM 804 C CA . ILE A 1 91 ? 5.540 7.366 0.701 1.00 92.81 91 ILE A CA 1
ATOM 805 C C . ILE A 1 91 ? 4.463 8.356 1.165 1.00 92.81 91 ILE A C 1
ATOM 807 O O . ILE A 1 91 ? 3.294 7.989 1.296 1.00 92.81 91 ILE A O 1
ATOM 811 N N . GLN A 1 92 ? 4.816 9.631 1.352 1.00 93.19 92 GLN A N 1
ATOM 812 C CA . GLN A 1 92 ? 3.861 10.648 1.808 1.00 93.19 92 GLN A CA 1
ATOM 813 C C . GLN A 1 92 ? 2.714 10.878 0.812 1.00 93.19 92 GLN A C 1
ATOM 815 O O . GLN A 1 92 ? 1.551 10.955 1.219 1.00 93.19 92 GLN A O 1
ATOM 820 N N . SER A 1 93 ? 3.016 10.939 -0.487 1.00 94.94 93 SER A N 1
ATOM 821 C CA . SER A 1 93 ? 2.024 11.118 -1.556 1.00 94.94 93 SER A CA 1
ATOM 822 C C . SER A 1 93 ? 1.067 9.931 -1.637 1.00 94.94 93 SER A C 1
ATOM 824 O O . SER A 1 93 ? -0.147 10.108 -1.774 1.00 94.94 93 SER A O 1
ATOM 826 N N . VAL A 1 94 ? 1.597 8.716 -1.488 1.00 95.69 94 VAL A N 1
ATOM 827 C CA . VAL A 1 94 ? 0.807 7.482 -1.480 1.00 95.69 94 VAL A CA 1
ATOM 828 C C . VAL A 1 94 ? -0.094 7.413 -0.241 1.00 95.69 94 VAL A C 1
ATOM 830 O O . VAL A 1 94 ? -1.289 7.146 -0.372 1.00 95.69 94 VAL A O 1
ATOM 833 N N . ILE A 1 95 ? 0.420 7.736 0.952 1.00 93.94 95 ILE A N 1
ATOM 834 C CA . ILE A 1 95 ? -0.384 7.793 2.187 1.00 93.94 95 ILE A CA 1
ATOM 835 C C . ILE A 1 95 ? -1.491 8.851 2.071 1.00 93.94 95 ILE A C 1
ATOM 837 O O . ILE A 1 95 ? -2.642 8.603 2.446 1.00 93.94 95 ILE A O 1
ATOM 841 N N . PHE A 1 96 ? -1.183 10.030 1.522 1.00 93.81 96 PHE A N 1
ATOM 842 C CA . PHE A 1 96 ? -2.184 11.065 1.259 1.00 93.81 96 PHE A CA 1
ATOM 843 C C . PHE A 1 96 ? -3.278 10.561 0.307 1.00 93.81 96 PHE A C 1
ATOM 845 O O . PHE A 1 96 ? -4.471 10.759 0.563 1.00 93.81 96 PHE A O 1
ATOM 852 N N . PHE A 1 97 ? -2.892 9.849 -0.755 1.00 95.06 97 PHE A N 1
ATOM 853 C CA . PHE A 1 97 ? -3.829 9.202 -1.667 1.00 95.06 97 PHE A CA 1
ATOM 854 C C . PHE A 1 97 ? -4.716 8.168 -0.954 1.00 95.06 97 PHE A C 1
ATOM 856 O O . PHE A 1 97 ? -5.937 8.224 -1.119 1.00 95.06 97 PHE A O 1
ATOM 863 N N . PHE A 1 98 ? -4.152 7.287 -0.118 1.00 94.31 98 PHE A N 1
ATOM 864 C CA . PHE A 1 98 ? -4.922 6.300 0.654 1.00 94.31 98 PHE A CA 1
ATOM 865 C C . PHE A 1 98 ? -5.996 6.969 1.508 1.00 94.31 98 PHE A C 1
ATOM 867 O O . PHE A 1 98 ? -7.164 6.586 1.451 1.00 94.31 98 PHE A O 1
ATOM 874 N N . ASN A 1 99 ? -5.627 8.022 2.240 1.00 90.75 99 ASN A N 1
ATOM 875 C CA . ASN A 1 99 ? -6.553 8.748 3.105 1.00 90.75 99 ASN A CA 1
ATOM 876 C C . ASN A 1 99 ? -7.701 9.394 2.323 1.00 90.75 99 ASN A C 1
ATOM 878 O O . ASN A 1 99 ? -8.846 9.368 2.772 1.00 90.75 99 ASN A O 1
ATOM 882 N N . ASN A 1 100 ? -7.423 9.970 1.154 1.00 90.19 100 ASN A N 1
ATOM 883 C CA . ASN A 1 100 ? -8.465 10.572 0.324 1.00 90.19 100 ASN A CA 1
ATOM 884 C C . ASN A 1 100 ? -9.369 9.532 -0.336 1.00 90.19 100 ASN A C 1
ATOM 886 O O . ASN A 1 100 ? -10.553 9.801 -0.533 1.00 90.19 100 ASN A O 1
ATOM 890 N N . TYR A 1 101 ? -8.832 8.360 -0.672 1.00 87.62 101 TYR A N 1
ATOM 891 C CA . TYR A 1 101 ? -9.621 7.278 -1.248 1.00 87.62 101 TYR A CA 1
ATOM 892 C C . TYR A 1 101 ? -10.529 6.629 -0.198 1.00 87.62 101 TYR A C 1
ATOM 894 O O . TYR A 1 101 ? -11.718 6.453 -0.440 1.00 87.62 101 TYR A O 1
ATOM 902 N N . LEU A 1 102 ? -9.999 6.351 0.996 1.00 81.81 102 LEU A N 1
ATOM 903 C CA . LEU A 1 102 ? -10.748 5.719 2.083 1.00 81.81 102 LEU A CA 1
ATOM 904 C C . LEU A 1 102 ? -11.835 6.615 2.683 1.00 81.81 102 LEU A C 1
ATOM 906 O O . LEU A 1 102 ? -12.806 6.092 3.198 1.00 81.81 102 LEU A O 1
ATOM 910 N N . LYS A 1 103 ? -11.735 7.946 2.573 1.00 79.44 103 LYS A N 1
ATOM 911 C CA . LYS A 1 103 ? -12.838 8.858 2.943 1.00 79.44 103 LYS A CA 1
ATOM 912 C C . LYS A 1 103 ? -14.083 8.715 2.059 1.00 79.44 103 LYS A C 1
ATOM 914 O O . LYS A 1 103 ? -15.136 9.211 2.440 1.00 79.44 103 LYS A O 1
ATOM 919 N N . LYS A 1 104 ? -13.951 8.135 0.862 1.00 70.38 104 LYS A N 1
ATOM 920 C CA . LYS A 1 104 ? -15.049 7.978 -0.106 1.00 70.38 104 LYS A CA 1
ATOM 921 C C . LYS A 1 104 ? -15.783 6.638 0.024 1.00 70.38 104 LYS A C 1
ATOM 923 O O . LYS A 1 104 ? -16.728 6.418 -0.725 1.00 70.38 104 LYS A O 1
ATOM 928 N N . ILE A 1 105 ? -15.314 5.756 0.908 1.00 61.09 105 ILE A N 1
ATOM 929 C CA . ILE A 1 105 ? -15.851 4.413 1.177 1.00 61.09 105 ILE A CA 1
ATOM 930 C C . ILE A 1 105 ? -16.432 4.409 2.587 1.00 61.09 105 ILE A C 1
ATOM 932 O O . ILE A 1 105 ? -17.515 3.820 2.769 1.00 61.09 105 ILE A O 1
#